Protein AF-A0A6V7JGS7-F1 (afdb_monomer_lite)

pLDDT: mean 73.12, std 12.1, range [53.16, 88.19]

Structure (mmCIF, N/CA/C/O backbone):
data_AF-A0A6V7JGS7-F1
#
_entry.id   AF-A0A6V7JGS7-F1
#
loop_
_atom_site.group_PDB
_atom_site.id
_atom_site.type_symbol
_atom_site.label_atom_id
_atom_site.label_alt_id
_atom_site.label_comp_id
_atom_site.label_asym_id
_atom_site.label_entity_id
_atom_site.label_seq_id
_atom_site.pdbx_PDB_ins_code
_atom_site.Cartn_x
_atom_site.Cartn_y
_atom_site.Cartn_z
_atom_site.occupancy
_atom_site.B_iso_or_equiv
_atom_site.auth_seq_id
_atom_site.auth_comp_id
_atom_site.auth_asym_id
_atom_site.auth_atom_id
_atom_site.pdbx_PDB_model_num
ATOM 1 N N . ARG A 1 1 ? -18.789 -4.871 14.477 1.00 58.62 1 ARG A N 1
ATOM 2 C CA . ARG A 1 1 ? -18.105 -4.536 13.208 1.00 58.62 1 ARG A CA 1
ATOM 3 C C . ARG A 1 1 ? -16.619 -4.436 13.522 1.00 58.62 1 ARG A C 1
ATOM 5 O O . ARG A 1 1 ? -16.304 -3.778 14.504 1.00 58.62 1 ARG A O 1
ATOM 12 N N . GLN A 1 2 ? -15.762 -5.180 12.823 1.00 69.12 2 GLN A N 1
ATOM 13 C CA . GLN A 1 2 ? -14.316 -5.230 13.080 1.00 69.12 2 GLN A CA 1
ATOM 14 C C . GLN A 1 2 ? -13.628 -4.617 11.862 1.00 69.12 2 GLN A C 1
ATOM 16 O O . GLN A 1 2 ? -13.588 -5.243 10.813 1.00 69.12 2 GLN A O 1
ATOM 21 N N . CYS A 1 3 ? -13.163 -3.380 11.996 1.00 81.25 3 CYS A N 1
ATOM 22 C CA . CYS A 1 3 ? -12.474 -2.650 10.939 1.00 81.25 3 CYS A CA 1
ATOM 23 C C . CYS A 1 3 ? -11.311 -1.867 11.539 1.00 81.25 3 CYS A C 1
ATOM 25 O O . CYS A 1 3 ? -11.302 -1.577 12.739 1.00 81.25 3 CYS A O 1
ATOM 27 N N . ILE A 1 4 ? -10.330 -1.546 10.702 1.00 80.75 4 ILE A N 1
ATOM 28 C CA . ILE A 1 4 ? -9.130 -0.811 11.098 1.00 80.75 4 ILE A CA 1
ATOM 29 C C . ILE A 1 4 ? -9.148 0.521 10.356 1.00 80.75 4 ILE A C 1
ATOM 31 O O . ILE A 1 4 ? -9.445 0.562 9.162 1.00 80.75 4 ILE A O 1
ATOM 35 N N . SER A 1 5 ? -8.876 1.610 11.071 1.00 83.88 5 SER A N 1
ATOM 36 C CA . SER A 1 5 ? -8.686 2.914 10.452 1.00 83.88 5 SER A CA 1
ATOM 37 C C . SER A 1 5 ? -7.244 3.075 9.984 1.00 83.88 5 SER A C 1
ATOM 39 O O . SER A 1 5 ? -6.305 2.666 10.670 1.00 83.88 5 SER A O 1
ATOM 41 N N . GLY A 1 6 ? -7.053 3.671 8.814 1.00 85.50 6 GLY A N 1
ATOM 42 C CA . GLY A 1 6 ? -5.727 3.837 8.236 1.00 85.50 6 GLY A CA 1
ATOM 43 C C . GLY A 1 6 ? -5.765 4.278 6.783 1.00 85.50 6 GLY A C 1
ATOM 44 O O . GLY A 1 6 ? -6.828 4.421 6.183 1.00 85.50 6 GLY A O 1
ATOM 45 N N . CYS A 1 7 ? -4.577 4.506 6.235 1.00 86.50 7 CYS A N 1
ATOM 46 C CA . CYS A 1 7 ? -4.405 4.729 4.809 1.00 86.50 7 CYS A CA 1
ATOM 47 C C . CYS A 1 7 ? -4.500 3.396 4.073 1.00 86.50 7 CYS A C 1
ATOM 49 O O . CYS A 1 7 ? -3.904 2.401 4.490 1.00 86.50 7 CYS A O 1
ATOM 51 N N . VAL A 1 8 ? -5.278 3.389 3.002 1.00 86.56 8 VAL A N 1
ATOM 52 C CA . VAL A 1 8 ? -5.430 2.253 2.100 1.00 86.56 8 VAL A CA 1
ATOM 53 C C . VAL A 1 8 ? -5.201 2.732 0.676 1.00 86.56 8 VAL A C 1
ATOM 55 O O . VAL A 1 8 ? -5.379 3.912 0.378 1.00 86.56 8 VAL A O 1
ATOM 58 N N . CYS A 1 9 ? -4.800 1.822 -0.205 1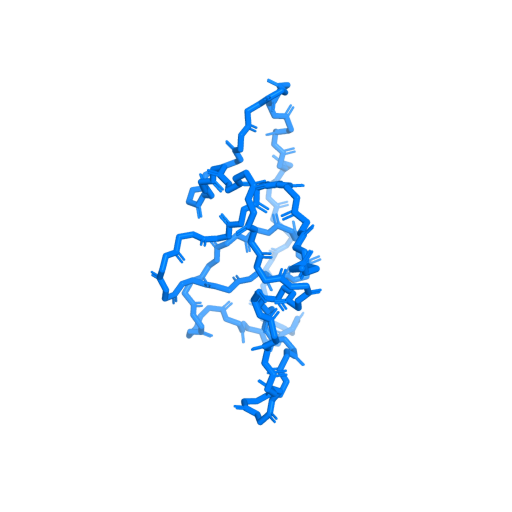.00 87.69 9 CYS A N 1
ATOM 59 C CA . CYS A 1 9 ? -4.671 2.143 -1.617 1.00 87.69 9 CYS A CA 1
ATOM 60 C C . CYS A 1 9 ? -6.015 2.562 -2.216 1.00 87.69 9 CYS A C 1
ATOM 62 O O . CYS A 1 9 ? -7.057 2.003 -1.866 1.00 87.69 9 CYS A O 1
ATOM 64 N N . GLU A 1 10 ? -5.966 3.496 -3.165 1.00 87.44 10 GLU A N 1
ATOM 65 C CA . GLU A 1 10 ? -7.119 3.799 -4.011 1.00 87.44 10 GLU A CA 1
ATOM 66 C C . GLU A 1 10 ? -7.635 2.537 -4.724 1.00 87.44 10 GLU A C 1
ATOM 68 O O . GLU A 1 10 ? -6.910 1.556 -4.932 1.00 87.44 10 GLU A O 1
ATOM 73 N N . GLU A 1 11 ? -8.912 2.561 -5.108 1.00 84.94 11 GLU A N 1
ATOM 74 C CA . GLU A 1 11 ? -9.576 1.422 -5.739 1.00 84.94 11 GLU A CA 1
ATOM 75 C C . GLU A 1 11 ? -8.814 0.931 -6.983 1.00 84.94 11 GLU A C 1
ATOM 77 O O . GLU A 1 11 ? -8.445 1.702 -7.869 1.00 84.94 11 GLU A O 1
ATOM 82 N N . GLY A 1 12 ? -8.575 -0.382 -7.049 1.00 84.31 12 GLY A N 1
ATOM 83 C CA . GLY A 1 12 ? -7.854 -1.020 -8.154 1.00 84.31 12 GLY A CA 1
ATOM 84 C C . GLY A 1 12 ? -6.327 -0.996 -8.031 1.00 84.31 12 GLY A C 1
ATOM 85 O O . GLY A 1 12 ? -5.655 -1.620 -8.853 1.00 84.31 12 GLY A O 1
ATOM 86 N N . LEU A 1 13 ? -5.766 -0.342 -7.009 1.00 87.44 13 LEU A N 1
ATOM 87 C CA . LEU A 1 13 ? -4.335 -0.374 -6.709 1.00 87.44 13 LEU A CA 1
ATOM 88 C C . LEU A 1 13 ? -4.008 -1.372 -5.596 1.00 87.44 13 LEU A C 1
ATOM 90 O O . LEU A 1 13 ? -4.846 -1.731 -4.770 1.00 87.44 13 LEU A O 1
ATOM 94 N N . VAL A 1 14 ? -2.755 -1.821 -5.577 1.00 86.31 14 VAL A N 1
ATOM 95 C CA . VAL A 1 14 ? -2.245 -2.779 -4.594 1.00 86.31 14 VAL A CA 1
ATOM 96 C C . VAL A 1 14 ? -0.920 -2.312 -4.014 1.00 86.31 14 VAL A C 1
ATOM 98 O O . VAL A 1 14 ? -0.102 -1.698 -4.701 1.00 86.31 14 VAL A O 1
ATOM 101 N N . GLU A 1 15 ? -0.690 -2.623 -2.743 1.00 86.00 15 GLU A N 1
ATOM 102 C CA . GLU A 1 15 ? 0.557 -2.284 -2.064 1.00 86.00 15 GLU A CA 1
ATOM 103 C C . GLU A 1 15 ? 1.691 -3.209 -2.542 1.00 86.00 15 GLU A C 1
ATOM 105 O O . GLU A 1 15 ? 1.602 -4.441 -2.464 1.00 86.00 15 GLU A O 1
ATOM 110 N N . ASN A 1 16 ? 2.780 -2.629 -3.043 1.00 80.25 16 ASN A N 1
ATOM 111 C CA . ASN A 1 16 ? 3.989 -3.378 -3.379 1.00 80.25 16 ASN A CA 1
ATOM 112 C C . ASN A 1 16 ? 4.902 -3.585 -2.151 1.00 80.25 16 ASN A C 1
ATOM 114 O O . ASN A 1 16 ? 4.671 -3.057 -1.065 1.00 80.25 16 ASN A O 1
ATOM 118 N N . SER A 1 17 ? 6.007 -4.319 -2.326 1.00 79.00 17 SER A N 1
ATOM 119 C CA . SER A 1 17 ? 7.007 -4.556 -1.265 1.00 79.00 17 SER A CA 1
ATOM 120 C C . SER A 1 17 ? 7.653 -3.282 -0.704 1.00 79.00 17 SER A C 1
ATOM 122 O O . SER A 1 17 ? 8.303 -3.334 0.338 1.00 79.00 17 SER A O 1
ATOM 124 N N . ARG A 1 18 ? 7.480 -2.144 -1.380 1.00 78.75 18 ARG A N 1
ATOM 125 C CA . ARG A 1 18 ? 7.996 -0.834 -0.984 1.00 78.75 18 ARG A CA 1
ATOM 126 C C . ARG A 1 18 ? 6.967 0.033 -0.269 1.00 78.75 18 ARG A C 1
ATOM 128 O O . ARG A 1 18 ? 7.244 1.214 -0.082 1.00 78.75 18 ARG A O 1
ATOM 135 N N . LYS A 1 19 ? 5.807 -0.518 0.109 1.00 77.88 19 LYS A N 1
ATOM 136 C CA . LYS A 1 19 ? 4.716 0.248 0.732 1.00 77.88 19 LYS A CA 1
ATOM 137 C C . LYS A 1 19 ? 4.189 1.365 -0.173 1.00 77.88 19 LYS A C 1
ATOM 139 O O . LYS A 1 19 ? 3.900 2.461 0.282 1.00 77.88 19 LYS A O 1
ATOM 144 N N . GLN A 1 20 ? 4.117 1.095 -1.476 1.00 84.75 20 GLN A N 1
ATOM 145 C CA . GLN A 1 20 ? 3.550 2.017 -2.458 1.00 84.75 20 GLN A CA 1
ATOM 146 C C . GLN A 1 20 ? 2.348 1.373 -3.139 1.00 84.75 20 GLN A C 1
ATOM 148 O O . GLN A 1 20 ? 2.434 0.225 -3.583 1.00 84.75 20 GLN A O 1
ATOM 153 N N . CYS A 1 21 ? 1.271 2.138 -3.287 1.00 87.12 21 CYS A N 1
ATOM 154 C CA . CYS A 1 21 ? 0.109 1.740 -4.068 1.00 87.12 21 CYS A CA 1
ATOM 155 C C . CYS A 1 21 ? 0.416 1.866 -5.559 1.00 87.12 21 CYS A C 1
ATOM 157 O O . CYS A 1 21 ? 0.710 2.947 -6.076 1.00 87.12 21 CYS A O 1
ATOM 159 N N . VAL A 1 22 ? 0.405 0.727 -6.245 1.00 86.62 22 VAL A N 1
ATOM 160 C CA . VAL A 1 22 ? 0.725 0.612 -7.668 1.00 86.62 22 VAL A CA 1
ATOM 161 C C . VAL A 1 22 ? -0.338 -0.207 -8.387 1.00 86.62 22 VAL A C 1
ATOM 163 O O . VAL A 1 22 ? -1.077 -0.971 -7.771 1.00 86.62 22 VAL A O 1
ATOM 166 N N . HIS A 1 23 ? -0.405 -0.070 -9.712 1.00 85.75 23 HIS A N 1
ATOM 167 C CA . HIS A 1 23 ? -1.263 -0.932 -10.523 1.00 85.75 23 HIS A CA 1
ATOM 168 C C . HIS A 1 23 ? -0.814 -2.400 -10.379 1.00 85.75 23 HIS A C 1
ATOM 170 O O . HIS A 1 23 ? 0.398 -2.634 -10.372 1.00 85.75 23 HIS A O 1
ATOM 176 N N . PRO A 1 24 ? -1.725 -3.387 -10.326 1.00 83.00 24 PRO A N 1
ATOM 177 C CA . PRO A 1 24 ? -1.374 -4.806 -10.231 1.00 83.00 24 PRO A CA 1
ATOM 178 C C . PRO A 1 24 ? -0.376 -5.276 -11.299 1.00 83.00 24 PRO A C 1
ATOM 180 O O . PRO A 1 24 ? 0.525 -6.055 -11.005 1.00 83.00 24 PRO A O 1
ATOM 183 N N . ASP A 1 25 ? -0.451 -4.736 -12.519 1.00 81.31 25 ASP A N 1
ATOM 184 C CA . ASP A 1 25 ? 0.512 -5.027 -13.598 1.00 81.31 25 ASP A CA 1
ATOM 185 C C . ASP A 1 25 ? 1.943 -4.549 -13.296 1.00 81.31 25 ASP A C 1
ATOM 187 O O . ASP A 1 25 ? 2.906 -4.991 -13.919 1.00 81.31 25 ASP A O 1
ATOM 191 N N . ARG A 1 26 ? 2.100 -3.634 -12.332 1.00 78.94 26 ARG A N 1
ATOM 192 C CA . ARG A 1 26 ? 3.391 -3.158 -11.817 1.00 78.94 26 ARG A CA 1
ATOM 193 C C . ARG A 1 26 ? 3.871 -3.950 -10.602 1.00 78.94 26 ARG A C 1
ATOM 195 O O . ARG A 1 26 ? 4.906 -3.594 -10.036 1.00 78.94 26 ARG A O 1
ATOM 202 N N . CYS A 1 27 ? 3.182 -5.027 -10.223 1.00 78.19 27 CYS A N 1
ATOM 203 C CA . CYS A 1 27 ? 3.719 -6.048 -9.330 1.00 78.19 27 CYS A CA 1
ATOM 204 C C . CYS A 1 27 ? 4.806 -6.842 -10.064 1.00 78.19 27 CYS A C 1
ATOM 206 O O . CYS A 1 27 ? 4.643 -8.007 -10.423 1.00 78.19 27 CYS A O 1
ATOM 208 N N . VAL A 1 28 ? 5.930 -6.181 -10.329 1.00 67.94 28 VAL A N 1
ATOM 209 C CA . VAL A 1 28 ? 7.106 -6.830 -10.892 1.00 67.94 28 VAL A CA 1
ATOM 210 C C . VAL A 1 28 ? 7.702 -7.771 -9.851 1.00 67.94 28 VAL A C 1
ATOM 212 O O . VAL A 1 28 ? 7.743 -7.478 -8.652 1.00 67.94 28 VAL A O 1
ATOM 215 N N . ARG A 1 29 ? 8.213 -8.914 -10.302 1.00 60.62 29 ARG A N 1
ATOM 216 C CA . ARG A 1 29 ? 9.133 -9.699 -9.478 1.00 60.62 29 ARG A CA 1
ATOM 217 C C . ARG A 1 29 ? 10.444 -8.910 -9.415 1.00 60.62 29 ARG A C 1
ATOM 219 O O . ARG A 1 29 ? 10.859 -8.349 -10.420 1.00 60.62 29 ARG A O 1
ATOM 226 N N . ILE A 1 30 ? 11.075 -8.859 -8.241 1.00 58.84 30 ILE A N 1
ATOM 227 C CA . ILE A 1 30 ? 12.249 -8.032 -7.856 1.00 58.84 30 ILE A CA 1
ATOM 228 C C . ILE A 1 30 ? 13.509 -8.248 -8.742 1.00 58.84 30 ILE A C 1
ATOM 230 O O . ILE A 1 30 ? 14.592 -7.783 -8.422 1.00 58.84 30 ILE A O 1
ATOM 234 N N . VAL A 1 31 ? 13.418 -8.969 -9.857 1.00 56.59 31 VAL A N 1
ATOM 235 C CA . VAL A 1 31 ? 14.547 -9.276 -10.744 1.00 56.59 31 VAL A CA 1
ATOM 236 C C . VAL A 1 31 ? 14.829 -8.196 -11.795 1.00 56.59 31 VAL A C 1
ATOM 238 O O . VAL A 1 31 ? 15.954 -8.145 -12.278 1.00 56.59 31 VAL A O 1
ATOM 241 N N . ASP A 1 32 ? 13.881 -7.299 -12.095 1.00 54.47 32 ASP A N 1
ATOM 242 C CA . ASP A 1 32 ? 13.997 -6.388 -13.252 1.00 54.47 32 ASP A CA 1
ATOM 243 C C . ASP A 1 32 ? 13.994 -4.881 -12.927 1.00 54.47 32 ASP A C 1
ATOM 245 O O . ASP A 1 32 ? 13.972 -4.062 -13.847 1.00 54.47 32 ASP A O 1
ATOM 249 N N . GLN A 1 33 ? 14.007 -4.467 -11.652 1.00 57.31 33 GLN A N 1
ATOM 250 C CA . GLN A 1 33 ? 13.969 -3.036 -11.310 1.00 57.31 33 GLN A CA 1
ATOM 251 C C . GLN A 1 33 ? 15.290 -2.505 -10.733 1.00 57.31 33 GLN A C 1
ATOM 253 O O . GLN A 1 33 ? 15.788 -3.060 -9.753 1.00 57.31 33 GLN A O 1
ATOM 258 N N . PRO A 1 34 ? 15.843 -1.404 -11.289 1.00 58.03 34 PRO A N 1
ATOM 259 C CA . PRO A 1 34 ? 16.916 -0.666 -10.637 1.00 58.03 34 PRO A CA 1
ATOM 260 C C . PRO A 1 34 ? 16.428 -0.067 -9.314 1.00 58.03 34 PRO A C 1
ATOM 262 O O . PRO A 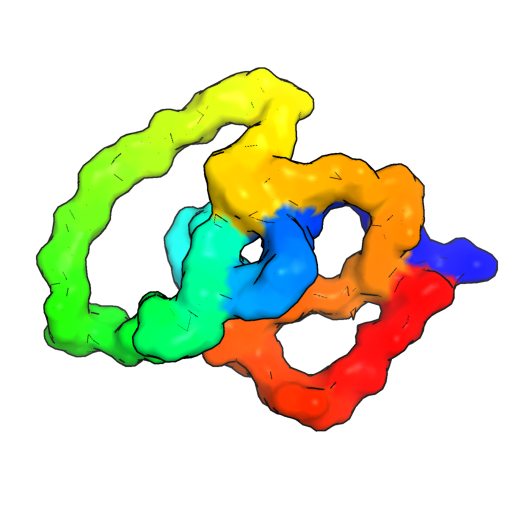1 34 ? 15.254 0.288 -9.178 1.00 58.03 34 PRO A O 1
ATOM 265 N N . GLU A 1 35 ? 17.354 0.037 -8.356 1.00 56.12 35 GLU A N 1
ATOM 266 C CA . GLU A 1 35 ? 17.111 0.584 -7.021 1.00 56.12 35 GLU A CA 1
ATOM 267 C C . GLU A 1 35 ? 16.345 1.913 -7.102 1.00 56.12 35 GLU A C 1
ATOM 269 O O . GLU A 1 35 ? 16.797 2.875 -7.730 1.00 56.12 35 GLU A O 1
ATOM 274 N N . PRO A 1 36 ? 15.158 1.977 -6.505 1.00 59.94 36 PRO A N 1
ATOM 275 C CA . PRO A 1 36 ? 14.311 3.141 -6.648 1.00 59.94 36 PRO A CA 1
ATOM 276 C C . PRO A 1 36 ? 14.678 4.266 -5.673 1.00 59.94 36 PRO A C 1
ATOM 278 O O . PRO A 1 36 ? 15.100 4.036 -4.542 1.00 59.94 36 PRO A O 1
ATOM 281 N N . SER A 1 37 ? 14.440 5.503 -6.116 1.00 56.22 37 SER A N 1
ATOM 282 C CA . SER A 1 37 ? 14.685 6.742 -5.370 1.00 56.22 37 SER A CA 1
ATOM 283 C C . SER A 1 37 ? 14.053 6.735 -3.964 1.00 56.22 37 SER A C 1
ATOM 285 O O . SER A 1 37 ? 13.012 6.089 -3.765 1.00 56.22 37 SER A O 1
ATOM 287 N N . PRO A 1 38 ? 14.651 7.456 -2.991 1.00 56.84 38 PRO A N 1
ATOM 288 C CA . PRO A 1 38 ? 14.170 7.493 -1.613 1.00 56.84 38 PRO A CA 1
ATOM 289 C C . PRO A 1 38 ? 12.717 7.971 -1.559 1.00 56.84 38 PRO A C 1
ATOM 291 O O . PRO A 1 38 ? 12.395 9.066 -2.022 1.00 56.84 38 PRO A O 1
ATOM 294 N N . VAL A 1 39 ? 11.844 7.137 -0.987 1.00 55.34 39 VAL A N 1
ATOM 295 C CA . VAL A 1 39 ? 10.453 7.502 -0.699 1.00 55.34 39 VAL A CA 1
ATOM 296 C C . VAL A 1 39 ? 10.493 8.583 0.379 1.00 55.34 39 VAL A C 1
ATOM 298 O O . VAL A 1 39 ? 10.940 8.335 1.496 1.00 55.34 39 VAL A O 1
ATOM 301 N N . GLN A 1 40 ? 10.088 9.801 0.026 1.00 53.53 40 GLN A N 1
ATOM 302 C CA . GLN A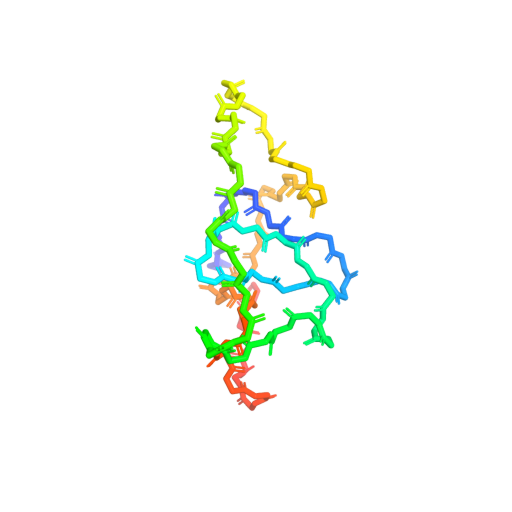 1 40 ? 9.916 10.883 0.990 1.00 53.53 40 GLN A CA 1
ATOM 303 C C . GLN A 1 40 ? 8.669 10.552 1.818 1.00 53.53 40 GLN A C 1
ATOM 305 O O . GLN A 1 40 ? 7.553 10.637 1.310 1.00 53.53 40 GLN A O 1
ATOM 310 N N . VAL A 1 41 ? 8.857 10.112 3.063 1.00 54.91 41 VAL A N 1
ATOM 311 C CA . VAL A 1 41 ? 7.757 9.928 4.017 1.00 54.91 41 VAL A CA 1
ATOM 312 C C . VAL A 1 41 ? 7.278 11.324 4.403 1.00 54.91 41 VAL A C 1
ATOM 314 O O . VAL A 1 41 ? 7.944 12.017 5.170 1.00 54.91 41 VAL A O 1
ATOM 317 N N . VAL A 1 42 ? 6.180 11.780 3.801 1.00 60.25 42 VAL A N 1
ATOM 318 C CA . VAL A 1 42 ? 5.572 13.066 4.151 1.00 60.25 42 VAL A CA 1
ATOM 319 C C . VAL A 1 42 ? 4.656 12.840 5.352 1.0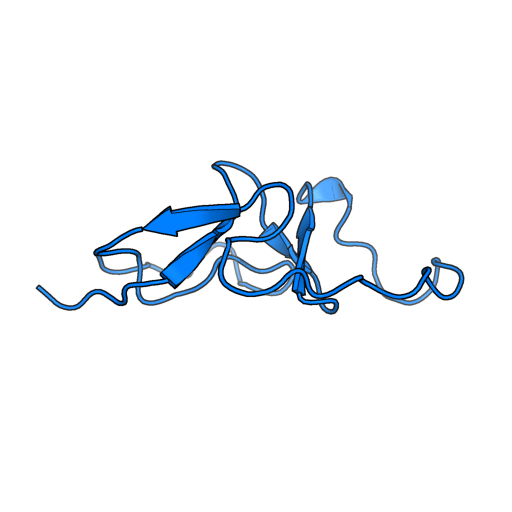0 60.25 42 VAL A C 1
ATOM 321 O O . VAL A 1 42 ? 3.782 11.981 5.335 1.00 60.25 42 VAL A O 1
ATOM 324 N N . ASP A 1 43 ? 4.936 13.588 6.413 1.00 58.22 43 ASP A N 1
ATOM 325 C CA . ASP A 1 43 ? 4.341 13.518 7.747 1.00 58.22 43 ASP A CA 1
ATOM 326 C C . ASP A 1 43 ? 2.798 13.573 7.739 1.00 58.22 43 ASP A C 1
ATOM 328 O O . ASP A 1 43 ? 2.207 14.497 7.183 1.00 58.22 43 ASP A O 1
ATOM 332 N N . GLY A 1 44 ? 2.150 12.590 8.375 1.00 60.88 44 GLY A N 1
ATOM 333 C CA . GLY A 1 44 ? 0.757 12.658 8.850 1.00 60.88 44 GLY A CA 1
ATOM 334 C C . GLY A 1 44 ? -0.381 12.470 7.835 1.00 60.88 44 GLY A C 1
ATOM 335 O O . GLY A 1 44 ? -1.524 12.298 8.259 1.00 60.88 44 GLY A O 1
ATOM 336 N N . TYR A 1 45 ? -0.101 12.459 6.532 1.00 76.50 45 TYR A N 1
ATOM 337 C CA . TYR A 1 45 ? -1.102 12.270 5.474 1.00 76.50 45 TYR A CA 1
ATOM 338 C C . TYR A 1 45 ? -0.830 10.981 4.695 1.00 76.50 45 TYR A C 1
ATOM 340 O O . TYR A 1 45 ? 0.312 10.530 4.615 1.00 76.50 45 TYR A O 1
ATOM 348 N N . CYS A 1 46 ? -1.881 10.373 4.137 1.00 83.50 46 CYS A N 1
ATOM 349 C CA . CYS A 1 46 ? -1.727 9.210 3.267 1.00 83.50 46 CYS A CA 1
ATOM 350 C C . CYS A 1 46 ? -0.804 9.544 2.088 1.00 83.50 46 CYS A C 1
ATOM 352 O O . CYS A 1 46 ? -0.804 10.674 1.591 1.00 83.50 46 CYS A O 1
ATOM 354 N N . GLY A 1 47 ? 0.025 8.580 1.690 1.00 81.25 47 GLY A N 1
ATOM 355 C CA . GLY A 1 47 ? 0.966 8.743 0.599 1.00 81.25 47 GLY A CA 1
ATOM 356 C C . GLY A 1 47 ? 0.272 8.869 -0.761 1.00 81.25 47 GLY A C 1
ATOM 357 O O . GLY A 1 47 ? -0.955 8.907 -0.873 1.00 81.25 47 GLY A O 1
ATOM 358 N N . PRO A 1 48 ? 1.052 8.973 -1.845 1.00 82.62 48 PRO A N 1
ATOM 359 C CA . PRO A 1 48 ? 0.489 9.068 -3.183 1.00 82.62 48 PRO A CA 1
ATOM 360 C C . PRO A 1 48 ? -0.323 7.813 -3.539 1.00 82.62 48 PRO A C 1
ATOM 362 O O . PRO A 1 48 ? 0.174 6.690 -3.433 1.00 82.62 48 PRO A O 1
ATOM 365 N N . ASN A 1 49 ? -1.535 8.037 -4.053 1.00 86.88 49 ASN A N 1
ATOM 366 C CA . ASN A 1 49 ? -2.529 7.014 -4.397 1.00 86.88 49 ASN A CA 1
ATOM 367 C C . ASN A 1 49 ? -3.033 6.195 -3.193 1.00 86.88 49 ASN A C 1
ATOM 369 O O . ASN A 1 49 ? -3.388 5.020 -3.326 1.00 86.88 49 ASN A O 1
ATOM 373 N N . GLU A 1 50 ? -3.053 6.824 -2.019 1.00 87.06 50 GLU A N 1
ATOM 374 C CA . GLU A 1 50 ? -3.684 6.308 -0.811 1.00 87.06 50 GLU A CA 1
ATOM 375 C C . GLU A 1 50 ? -4.766 7.277 -0.318 1.00 87.06 50 GLU A C 1
ATOM 377 O O . GLU A 1 50 ? -4.580 8.497 -0.333 1.00 87.06 50 GLU A O 1
ATOM 382 N N . HIS A 1 51 ? -5.873 6.744 0.196 1.00 88.19 51 HIS A N 1
ATOM 383 C CA . HIS A 1 51 ? -6.905 7.515 0.887 1.00 88.19 51 HIS A CA 1
ATOM 384 C C . HIS A 1 51 ? -7.102 7.007 2.314 1.00 88.19 51 HIS A C 1
ATOM 386 O O . HIS A 1 51 ? -6.858 5.843 2.630 1.00 88.19 51 HIS A O 1
ATOM 392 N N . TYR A 1 52 ? -7.533 7.900 3.205 1.00 87.38 52 TYR A N 1
ATOM 393 C CA . TYR A 1 52 ? -7.818 7.529 4.587 1.00 87.38 52 TYR A CA 1
ATOM 394 C C . TYR A 1 52 ? -9.200 6.891 4.690 1.00 87.38 52 TYR A C 1
ATOM 396 O O . TYR A 1 52 ? -10.209 7.519 4.363 1.00 87.38 52 TYR A O 1
ATOM 404 N N . GLU A 1 53 ? -9.255 5.683 5.238 1.00 86.00 53 GLU A N 1
ATOM 405 C CA . GLU A 1 53 ? -10.498 5.063 5.671 1.00 86.00 53 GLU A CA 1
ATOM 406 C C . GLU A 1 53 ? -10.575 5.036 7.193 1.00 86.00 53 GLU A C 1
ATOM 408 O O . GLU A 1 53 ? -9.674 4.572 7.888 1.00 86.00 53 GLU A O 1
ATOM 413 N N . SER A 1 54 ? -11.698 5.506 7.734 1.00 86.19 54 SER A N 1
ATOM 414 C CA . SER A 1 54 ? -11.980 5.436 9.171 1.00 86.19 54 SER A CA 1
ATOM 415 C C . SER A 1 54 ? -12.415 4.038 9.624 1.00 86.19 54 SER A C 1
ATOM 417 O O . SER A 1 54 ? -12.470 3.769 10.823 1.00 86.19 54 SER A O 1
ATOM 419 N N . CYS A 1 55 ? -12.751 3.157 8.680 1.00 85.12 55 CYS A N 1
ATOM 420 C CA . CYS A 1 55 ? -13.219 1.799 8.926 1.00 85.12 55 CYS A CA 1
ATOM 421 C C . CYS A 1 55 ? -13.047 0.968 7.646 1.00 85.12 55 CYS A C 1
ATOM 423 O O . CYS A 1 55 ? -14.017 0.752 6.918 1.00 85.12 55 CYS A O 1
ATOM 425 N N . GLY A 1 56 ? -11.807 0.556 7.373 1.00 75.50 56 GLY A N 1
ATOM 426 C CA . GLY A 1 56 ? -11.447 -0.245 6.205 1.00 75.50 56 GLY A CA 1
ATOM 427 C C . GLY A 1 56 ? -11.376 -1.747 6.486 1.00 75.50 56 GLY A C 1
ATOM 428 O O . GLY A 1 56 ? -11.556 -2.210 7.619 1.00 75.50 56 GLY A O 1
ATOM 429 N N . SER A 1 57 ? -11.108 -2.523 5.435 1.00 70.62 57 SER A N 1
ATOM 430 C CA . SER A 1 57 ? -10.939 -3.979 5.536 1.00 70.62 57 SER A CA 1
ATOM 431 C C . SER A 1 57 ? -9.758 -4.363 6.430 1.00 70.62 57 SER A C 1
ATOM 433 O O . SER A 1 57 ? -8.714 -3.718 6.432 1.00 70.62 57 SER A O 1
ATOM 435 N N . THR A 1 58 ? -9.889 -5.484 7.144 1.00 68.31 58 THR A N 1
ATOM 436 C CA . THR A 1 58 ? -8.811 -6.010 8.012 1.00 68.31 58 THR A CA 1
ATOM 437 C C . THR A 1 58 ? -7.656 -6.635 7.204 1.00 68.31 58 THR A C 1
ATOM 439 O O . THR A 1 58 ? -6.578 -6.890 7.737 1.00 68.31 58 THR A O 1
ATOM 442 N N . CYS A 1 59 ? -7.861 -6.881 5.907 1.00 69.75 59 CYS A N 1
ATOM 443 C CA . CYS A 1 59 ? -6.873 -7.472 5.009 1.00 69.75 59 CYS A CA 1
ATOM 444 C C . CYS A 1 59 ? -6.403 -6.427 3.981 1.00 69.75 59 CYS A C 1
ATOM 446 O O . CYS A 1 59 ? -7.199 -6.043 3.122 1.00 69.75 59 CYS A O 1
ATOM 448 N N . PRO A 1 60 ? -5.137 -5.976 4.025 1.00 66.06 60 PRO A N 1
ATOM 449 C CA . PRO A 1 60 ? -4.600 -5.083 3.006 1.00 66.06 60 PRO A CA 1
ATOM 450 C C . PRO A 1 60 ? -4.422 -5.821 1.670 1.00 66.06 60 PRO A C 1
ATOM 452 O O . PRO A 1 60 ? -3.936 -6.958 1.618 1.00 66.06 60 PRO A O 1
ATOM 455 N N . VAL A 1 61 ? -4.808 -5.172 0.570 1.00 73.44 61 VAL A N 1
ATOM 456 C CA . VAL A 1 61 ? -4.590 -5.696 -0.784 1.00 73.44 61 VAL A CA 1
ATOM 457 C C . VAL A 1 61 ? -3.154 -5.372 -1.199 1.00 73.44 61 VAL A C 1
ATOM 459 O O . VAL A 1 61 ? -2.768 -4.213 -1.325 1.00 73.44 61 VAL A O 1
ATOM 462 N N . THR A 1 62 ? -2.339 -6.406 -1.386 1.00 81.38 62 THR A N 1
ATOM 463 C CA . THR A 1 62 ? -0.913 -6.304 -1.713 1.00 81.38 62 THR A CA 1
ATOM 464 C C . THR A 1 62 ? -0.607 -7.118 -2.964 1.00 81.38 62 THR A C 1
ATOM 466 O O . THR A 1 62 ? -1.353 -8.035 -3.312 1.00 81.38 62 THR A O 1
ATOM 469 N N . CYS A 1 63 ? 0.535 -6.860 -3.603 1.00 79.50 63 CYS A N 1
ATOM 470 C CA . CYS A 1 63 ? 1.017 -7.637 -4.751 1.00 79.50 63 CYS A CA 1
ATOM 471 C C . CYS A 1 63 ? 1.127 -9.152 -4.496 1.00 79.50 63 CYS A C 1
ATOM 473 O O . CYS A 1 63 ? 1.169 -9.931 -5.444 1.00 79.50 63 CYS A O 1
ATOM 475 N N . ASN A 1 64 ? 1.207 -9.576 -3.230 1.00 73.38 64 ASN A N 1
ATOM 476 C CA . ASN A 1 64 ? 1.337 -10.982 -2.846 1.00 73.38 64 ASN A CA 1
ATOM 477 C C . ASN A 1 64 ? 0.065 -11.541 -2.196 1.00 73.38 64 ASN A C 1
ATOM 479 O O . ASN A 1 64 ? 0.073 -12.681 -1.728 1.00 73.38 64 ASN A O 1
ATOM 483 N N . THR A 1 65 ? -1.019 -10.763 -2.138 1.00 70.62 65 THR A N 1
ATOM 484 C CA . THR A 1 65 ? -2.279 -11.225 -1.562 1.00 70.62 65 THR A CA 1
ATOM 485 C C . THR A 1 65 ? -2.949 -12.186 -2.554 1.00 70.62 65 THR A C 1
ATOM 487 O O . THR A 1 65 ? -3.241 -11.782 -3.681 1.00 70.62 65 THR A O 1
ATOM 490 N N . PRO A 1 66 ? -3.187 -13.463 -2.198 1.00 63.75 66 PRO A N 1
ATOM 491 C CA . PRO A 1 66 ? -3.873 -14.385 -3.094 1.00 63.75 66 PRO A CA 1
ATOM 492 C C . PRO A 1 66 ? -5.291 -13.883 -3.389 1.00 63.75 66 PRO A C 1
ATOM 494 O O . PRO A 1 66 ? -6.005 -13.465 -2.480 1.00 63.75 66 PRO A O 1
ATOM 497 N N . ALA A 1 67 ? -5.724 -13.987 -4.650 1.00 59.31 67 ALA A N 1
ATOM 498 C CA . ALA A 1 67 ? -7.017 -13.480 -5.135 1.00 59.31 67 ALA A CA 1
ATOM 499 C C . ALA A 1 67 ? -8.255 -14.065 -4.416 1.00 59.31 67 ALA A C 1
ATOM 501 O O . ALA A 1 67 ? -9.367 -13.590 -4.613 1.00 59.31 67 ALA A O 1
ATOM 502 N N . ASN A 1 68 ? -8.064 -15.088 -3.577 1.00 59.31 68 ASN A N 1
ATOM 503 C CA . ASN A 1 68 ? -9.118 -15.823 -2.879 1.00 59.31 68 ASN A CA 1
ATOM 504 C C . ASN A 1 68 ? -9.244 -15.452 -1.390 1.00 59.31 68 ASN A C 1
ATOM 506 O O . ASN A 1 68 ? -9.888 -16.186 -0.639 1.00 59.31 68 ASN A O 1
ATOM 510 N N . ILE A 1 69 ? -8.607 -14.371 -0.922 1.00 63.19 69 ILE A N 1
ATOM 511 C CA . ILE A 1 69 ? -8.828 -13.899 0.450 1.00 63.19 69 ILE A CA 1
ATOM 512 C C . ILE A 1 69 ? -10.192 -13.218 0.523 1.00 63.19 69 ILE A C 1
ATOM 514 O O . ILE A 1 69 ? -10.424 -12.180 -0.090 1.00 63.19 69 ILE A O 1
ATOM 518 N N . VAL A 1 70 ? -11.092 -13.807 1.309 1.00 59.22 70 VAL A N 1
ATOM 519 C CA . VAL A 1 70 ? -12.342 -13.156 1.700 1.00 59.22 70 VAL A CA 1
ATOM 520 C C . VAL A 1 70 ? -12.008 -12.124 2.771 1.00 59.22 70 VAL A C 1
ATOM 522 O O . VAL A 1 70 ? -11.743 -12.471 3.922 1.00 59.22 70 VAL A O 1
ATOM 525 N N . CYS A 1 71 ? -11.99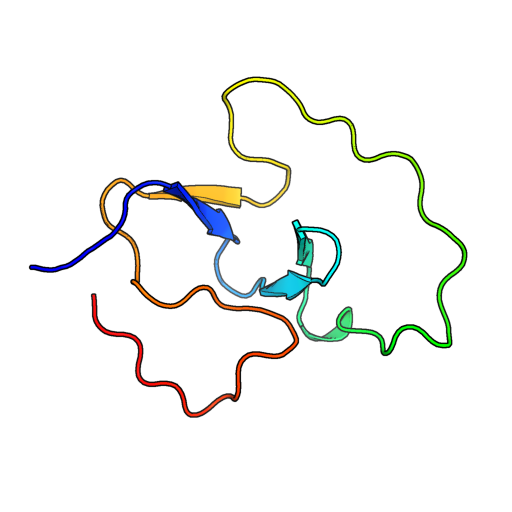6 -10.854 2.385 1.00 58.28 71 CYS A N 1
ATOM 526 C CA . CYS A 1 71 ? -11.832 -9.743 3.314 1.00 58.28 71 CYS A CA 1
ATOM 527 C C . CYS A 1 71 ? -13.171 -9.468 4.019 1.00 58.28 71 CYS A C 1
ATOM 529 O O . CYS A 1 71 ? -14.188 -9.248 3.363 1.00 58.28 71 CYS A O 1
ATOM 531 N N . THR A 1 72 ? -13.185 -9.472 5.353 1.00 58.38 72 THR A N 1
ATOM 532 C CA . THR A 1 72 ? -14.330 -9.004 6.158 1.00 58.38 72 THR A CA 1
ATOM 533 C C . THR A 1 72 ? -14.211 -7.505 6.461 1.00 58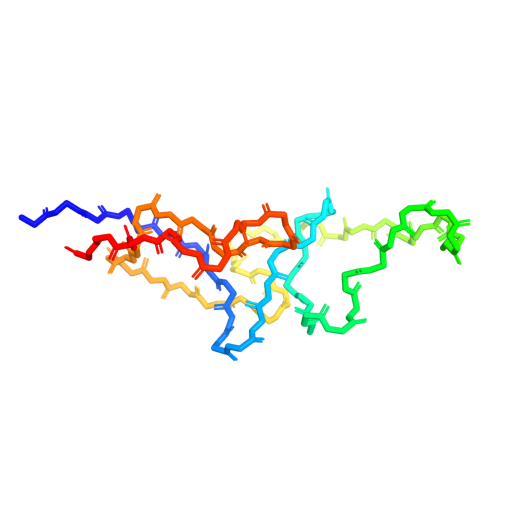.38 72 THR A C 1
ATOM 535 O O . THR A 1 72 ? -13.115 -7.032 6.782 1.00 58.38 72 THR A O 1
ATOM 538 N N . ALA A 1 73 ? -15.342 -6.790 6.371 1.00 53.16 73 ALA A N 1
ATOM 539 C CA . ALA A 1 73 ? -15.501 -5.340 6.581 1.00 53.16 73 ALA A CA 1
ATOM 540 C C . ALA A 1 73 ? -16.228 -4.965 7.897 1.00 53.16 73 ALA A C 1
ATOM 542 O O . ALA A 1 73 ? -16.817 -5.861 8.550 1.00 53.16 73 ALA A O 1
#

Sequence (73 aa):
RQCISGCVCEEGLVENSRKQCVHPDRCVRIVDQPEPSPVQVVDGYCGPNEHYESCGSTCPVTCNTPANIVCTA

Organism: NCBI:txid1563983

Radius of gyration: 13.28 Å; chains: 1; bounding box: 35×29×27 Å

Foldseek 3Di:
DDFDKDKAAAPQWAQEPVRDTDHLVPNDDPPPDDDDDDDDPDPDAHDPRIDTDPGHWPDHGHNPDPPPDDTDD

Secondary structure (DSSP, 8-state):
---EEEEEEPTT-EE-TTS-EE-GGG---TTS-PPPPP----TTS--TTEEEEEEE-SS--BTTS-TT-----

InterPro domains:
  IPR036084 Serine protease inhibitor-like superfamily [SSF57567] (1-27)
  IPR036084 Serine protease inhibitor-like superfamily [SSF57567] (45-69)